Protein AF-Q2RY13-F1 (afdb_monomer)

Sequence (120 aa):
MHTLRFAFPFLLSGLSLTAALPVVAQIPTAAPITEAARRFGLSADLIRAVLRLESGGDPQARSPKGALGLMQIMPETWTDLRRRHALGDDPFDPRDSILAGAAYLRELLDHYGSPGFLAA

Structure (mmCIF, N/CA/C/O backbone):
data_AF-Q2RY13-F1
#
_entry.id   AF-Q2RY13-F1
#
loop_
_atom_site.group_PDB
_atom_site.id
_atom_site.type_symbol
_atom_site.label_atom_id
_atom_site.label_alt_id
_atom_site.label_comp_id
_atom_site.label_asym_id
_atom_site.label_entity_id
_atom_site.label_seq_id
_atom_site.pdbx_PDB_ins_code
_atom_site.Cartn_x
_atom_site.Cartn_y
_atom_site.Cartn_z
_atom_site.occupancy
_atom_site.B_iso_or_equiv
_atom_site.auth_seq_id
_atom_site.auth_comp_id
_atom_site.auth_asym_id
_atom_site.auth_atom_id
_atom_site.pdbx_PDB_model_num
ATOM 1 N N . MET A 1 1 ? -15.987 -8.084 28.243 1.00 36.81 1 MET A N 1
ATOM 2 C CA . MET A 1 1 ? -16.721 -7.766 27.000 1.00 36.81 1 MET A CA 1
ATOM 3 C C . MET A 1 1 ? -16.579 -6.271 26.761 1.00 36.81 1 MET A C 1
ATOM 5 O O . MET A 1 1 ? -17.234 -5.492 27.438 1.00 36.81 1 MET A O 1
ATOM 9 N N . HIS A 1 2 ? -15.586 -5.863 25.968 1.00 35.47 2 HIS A N 1
ATOM 10 C CA . HIS A 1 2 ? -15.250 -4.451 25.760 1.00 35.47 2 HIS A CA 1
ATOM 11 C C . HIS A 1 2 ? -16.036 -3.888 24.576 1.00 35.47 2 HIS A C 1
ATOM 13 O O . HIS A 1 2 ? -15.873 -4.313 23.439 1.00 35.47 2 HIS A O 1
ATOM 19 N N . THR A 1 3 ? -16.899 -2.933 24.893 1.00 41.62 3 THR A N 1
ATOM 20 C CA . THR A 1 3 ? -17.618 -2.041 23.986 1.00 41.62 3 THR A CA 1
ATOM 21 C C . THR A 1 3 ? -16.649 -1.033 23.361 1.00 41.62 3 THR A C 1
ATOM 23 O O . THR A 1 3 ? -16.119 -0.189 24.086 1.00 41.62 3 THR A O 1
ATOM 26 N N . LEU A 1 4 ? -16.436 -1.068 22.040 1.00 38.66 4 LEU A N 1
ATOM 27 C CA . LEU A 1 4 ? -15.805 0.048 21.326 1.00 38.66 4 LEU A CA 1
ATOM 28 C C . LEU A 1 4 ? -16.854 1.140 21.085 1.00 38.66 4 LEU A C 1
ATOM 30 O O . LEU A 1 4 ? -17.786 0.973 20.302 1.00 38.66 4 LEU A O 1
ATOM 34 N N . ARG A 1 5 ? -16.696 2.259 21.795 1.00 40.00 5 ARG A N 1
ATOM 35 C CA . ARG A 1 5 ? -17.392 3.524 21.545 1.00 40.00 5 ARG A CA 1
ATOM 36 C C . ARG A 1 5 ? -16.541 4.334 20.570 1.00 40.00 5 ARG A C 1
ATOM 38 O O . ARG A 1 5 ? -15.473 4.803 20.949 1.00 40.00 5 ARG A O 1
ATOM 45 N N . PHE A 1 6 ? -17.031 4.519 19.348 1.00 46.94 6 PHE A N 1
ATOM 46 C CA . PHE A 1 6 ? -16.620 5.632 18.496 1.00 46.94 6 PHE A CA 1
ATOM 47 C C . PHE A 1 6 ? -17.263 6.912 19.038 1.00 46.94 6 PHE A C 1
ATOM 49 O O . PHE A 1 6 ? -18.485 7.019 19.121 1.00 46.94 6 PHE A O 1
ATOM 56 N N . ALA A 1 7 ? -16.427 7.842 19.489 1.00 39.09 7 ALA A N 1
ATOM 57 C CA . ALA A 1 7 ? -16.782 9.172 19.980 1.00 39.09 7 ALA A CA 1
ATOM 58 C C . ALA A 1 7 ? -15.445 9.955 20.063 1.00 39.09 7 ALA A C 1
ATOM 60 O O . ALA A 1 7 ? -14.455 9.375 20.490 1.00 39.09 7 ALA A O 1
ATOM 61 N N . PHE A 1 8 ? -15.263 11.210 19.661 1.00 39.69 8 PHE A N 1
ATOM 62 C CA . PHE A 1 8 ? -16.162 12.354 19.546 1.00 39.69 8 PHE A CA 1
ATOM 63 C C . PHE A 1 8 ? -15.708 13.273 18.376 1.00 39.69 8 PHE A C 1
ATOM 65 O O . PHE A 1 8 ? -14.586 13.144 17.883 1.00 39.69 8 PHE A O 1
ATOM 72 N N . PRO A 1 9 ? -16.578 14.208 17.955 1.00 54.16 9 PRO A N 1
ATOM 73 C CA . PRO A 1 9 ? -16.415 15.166 16.874 1.00 54.16 9 PRO A CA 1
ATOM 74 C C . PRO A 1 9 ? -15.606 16.394 17.314 1.00 54.16 9 PRO A C 1
ATOM 76 O O . PRO A 1 9 ? -15.509 16.703 18.502 1.00 54.16 9 PRO A O 1
ATOM 79 N N . PHE A 1 10 ? -15.085 17.147 16.346 1.00 43.31 10 PHE A N 1
ATOM 80 C CA . PHE A 1 10 ? -14.560 18.486 16.593 1.00 43.31 10 PHE A CA 1
ATOM 81 C C . PHE A 1 10 ? -15.482 19.519 15.949 1.00 43.31 10 PHE A C 1
ATOM 83 O O . PHE A 1 10 ? -15.685 19.535 14.737 1.00 43.31 10 PHE A O 1
ATOM 90 N N . LEU A 1 11 ? -16.070 20.353 16.800 1.00 51.69 11 LEU A N 1
ATOM 91 C CA . LEU A 1 11 ? -16.852 21.531 16.452 1.00 51.69 11 LEU A CA 1
ATOM 92 C C . LEU A 1 11 ? -15.864 22.701 16.403 1.00 51.69 11 LEU A C 1
ATOM 94 O O . LEU A 1 11 ? -15.268 23.021 17.428 1.00 51.69 11 LEU A O 1
ATOM 98 N N . LEU A 1 12 ? -15.685 23.344 15.248 1.00 44.22 12 LEU A N 1
ATOM 99 C CA . LEU A 1 12 ? -15.089 24.678 15.187 1.00 44.22 12 LEU A CA 1
ATOM 100 C C . LEU A 1 12 ? -15.790 25.537 14.138 1.00 44.22 12 LEU A C 1
ATOM 102 O O . LEU A 1 12 ? -15.919 25.189 12.967 1.00 44.22 12 LEU A O 1
ATOM 106 N N . SER A 1 13 ? -16.245 26.670 14.647 1.00 42.78 13 SER A N 1
ATOM 107 C CA . SER A 1 13 ? -16.849 27.811 13.993 1.00 42.78 13 SER A CA 1
ATOM 108 C C . SER A 1 13 ? -16.013 28.380 12.844 1.00 42.78 13 SER A C 1
ATOM 110 O O . SER A 1 13 ? -14.792 28.449 12.927 1.00 42.78 13 SER A O 1
ATOM 112 N N . GLY A 1 14 ? -16.729 28.865 11.826 1.00 59.12 14 GLY A N 1
ATOM 113 C CA . GLY A 1 14 ? -16.391 29.985 10.944 1.00 59.12 14 GLY A CA 1
ATOM 114 C C . GLY A 1 14 ? -14.917 30.276 10.663 1.00 59.12 14 GLY A C 1
ATOM 115 O O . GLY A 1 14 ? -14.297 31.069 11.363 1.00 59.12 14 GLY A O 1
ATOM 116 N N . LEU A 1 15 ? -14.428 29.780 9.529 1.00 45.72 15 LEU A N 1
ATOM 117 C CA . LEU A 1 15 ? -13.368 30.433 8.771 1.00 45.72 15 LEU A CA 1
ATOM 118 C C . LEU A 1 15 ? -13.680 30.215 7.288 1.00 45.72 15 LEU A C 1
ATOM 120 O O . LEU A 1 15 ? -13.653 29.084 6.805 1.00 45.72 15 LEU A O 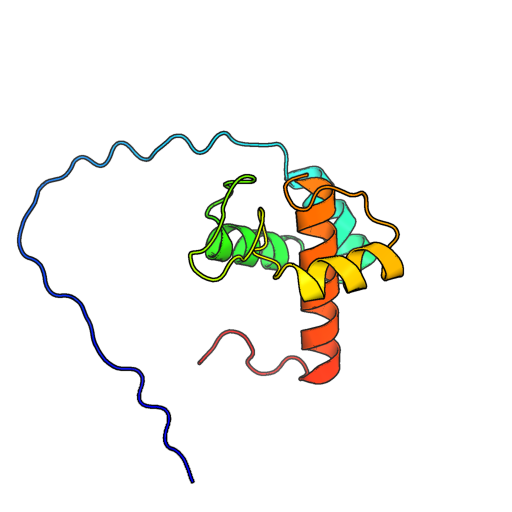1
ATOM 124 N N . SER A 1 16 ? -14.016 31.285 6.566 1.00 56.69 16 SER A N 1
ATOM 125 C CA . SER A 1 16 ? -14.020 31.255 5.103 1.00 56.69 16 SER A CA 1
ATOM 126 C C . SER A 1 16 ? -12.580 31.063 4.650 1.00 56.69 16 SER A C 1
ATOM 128 O O . SER A 1 16 ? -11.828 32.024 4.514 1.00 56.69 16 SER A O 1
ATOM 130 N N . LEU A 1 17 ? -12.180 29.809 4.470 1.00 49.84 17 LEU A N 1
ATOM 131 C CA . LEU A 1 17 ? -10.918 29.460 3.855 1.00 49.84 17 LEU A CA 1
ATOM 132 C C . LEU A 1 17 ? -11.237 29.086 2.414 1.00 49.84 17 LEU A C 1
ATOM 134 O O . LEU A 1 17 ? -11.782 28.016 2.145 1.00 49.84 17 LEU A O 1
ATOM 138 N N . THR A 1 18 ? -10.901 29.969 1.477 1.00 55.25 18 THR A N 1
ATOM 139 C CA . THR A 1 18 ? -10.679 29.552 0.094 1.00 55.25 18 THR A CA 1
ATOM 140 C C . THR A 1 18 ? -9.478 28.612 0.136 1.00 55.25 18 THR A C 1
ATOM 142 O O . THR A 1 18 ? -8.335 29.038 -0.006 1.00 55.25 18 THR A O 1
ATOM 145 N N . ALA A 1 19 ? -9.720 27.342 0.458 1.00 53.12 19 ALA A N 1
ATOM 146 C CA . ALA A 1 19 ? -8.707 26.312 0.418 1.00 53.12 19 ALA A CA 1
ATOM 147 C C . ALA A 1 19 ? -8.336 26.153 -1.055 1.00 53.12 19 ALA A C 1
ATOM 149 O O . ALA A 1 19 ? -9.043 25.501 -1.823 1.00 53.12 19 ALA A O 1
ATOM 150 N N . ALA A 1 20 ? -7.250 26.806 -1.467 1.00 50.41 20 ALA A N 1
ATOM 151 C CA . ALA A 1 20 ? -6.525 26.393 -2.649 1.00 50.41 20 ALA A CA 1
ATOM 152 C C . ALA A 1 20 ? -6.141 24.936 -2.387 1.00 50.41 20 ALA A C 1
ATOM 154 O O . ALA A 1 20 ? -5.258 24.666 -1.571 1.00 50.41 20 ALA A O 1
ATOM 155 N N . LEU A 1 21 ? -6.899 24.005 -2.973 1.00 52.81 21 LEU A N 1
ATOM 156 C CA . LEU A 1 21 ? -6.605 22.585 -2.870 1.00 52.81 21 LEU A CA 1
ATOM 157 C C . LEU A 1 21 ? -5.139 22.433 -3.277 1.00 52.81 21 LEU A C 1
ATOM 159 O O . LEU A 1 21 ? -4.787 22.904 -4.366 1.00 52.81 21 LEU A O 1
ATOM 163 N N . PRO A 1 22 ? -4.268 21.859 -2.428 1.00 49.09 22 PRO A N 1
ATOM 164 C CA . PRO A 1 22 ? -2.914 21.592 -2.860 1.00 49.09 22 PRO A CA 1
ATOM 165 C C . PRO A 1 22 ? -3.042 20.752 -4.126 1.00 49.09 22 PRO A C 1
ATOM 167 O O . PRO A 1 22 ? -3.750 19.742 -4.140 1.00 49.09 22 PRO A O 1
ATOM 170 N N . VAL A 1 23 ? -2.426 21.214 -5.213 1.00 50.19 23 VAL A N 1
ATOM 171 C CA . VAL A 1 23 ? -2.223 20.392 -6.401 1.00 50.19 23 VAL A CA 1
ATOM 172 C C . VAL A 1 23 ? -1.329 19.255 -5.927 1.00 50.19 23 VAL A C 1
ATOM 174 O O . VAL A 1 23 ? -0.108 19.382 -5.899 1.00 50.19 23 VAL A O 1
ATOM 177 N N . VAL A 1 24 ? -1.950 18.178 -5.440 1.00 55.56 24 VAL A N 1
ATOM 178 C CA . VAL A 1 24 ? -1.273 16.922 -5.144 1.00 55.56 24 VAL A CA 1
ATOM 179 C C . VAL A 1 24 ? -0.602 16.557 -6.453 1.00 55.56 24 VAL A C 1
ATOM 181 O O . VAL A 1 24 ? -1.292 16.384 -7.461 1.00 55.56 24 VAL A O 1
ATOM 184 N N . ALA A 1 25 ? 0.731 16.559 -6.473 1.00 53.97 25 ALA A N 1
ATOM 185 C CA . ALA A 1 25 ? 1.492 16.206 -7.657 1.00 53.97 25 ALA A CA 1
ATOM 186 C C . ALA A 1 25 ? 0.933 14.877 -8.184 1.00 53.97 25 ALA A C 1
ATOM 188 O O . ALA A 1 25 ? 1.012 13.855 -7.504 1.00 53.97 25 ALA A O 1
ATOM 189 N N . GLN A 1 26 ? 0.279 14.907 -9.349 1.00 59.00 26 GLN A N 1
ATOM 190 C CA . GLN A 1 26 ? -0.358 13.728 -9.929 1.00 59.00 26 GLN A CA 1
ATOM 191 C C . GLN A 1 26 ? 0.731 12.791 -10.435 1.00 59.00 26 GLN A C 1
ATOM 193 O O . GLN A 1 26 ? 1.117 12.807 -11.600 1.00 59.00 26 GLN A O 1
ATOM 198 N N . ILE A 1 27 ? 1.254 11.981 -9.526 1.00 75.50 27 ILE A N 1
ATOM 199 C CA . ILE A 1 27 ? 2.198 10.929 -9.859 1.00 75.50 27 ILE A CA 1
ATOM 200 C C . ILE A 1 27 ? 1.450 9.850 -10.643 1.00 75.50 27 ILE A C 1
ATOM 202 O O . ILE A 1 27 ? 0.302 9.527 -10.310 1.00 75.50 27 ILE A O 1
ATOM 206 N N . PRO A 1 28 ? 2.063 9.294 -11.703 1.00 85.94 28 PRO A N 1
ATOM 207 C CA . PRO A 1 28 ? 1.417 8.315 -12.567 1.00 85.94 28 PRO A CA 1
ATOM 208 C C . PRO A 1 28 ? 1.195 6.979 -11.837 1.00 85.94 28 PRO A C 1
ATOM 210 O O . PRO A 1 28 ? 1.980 6.043 -11.941 1.00 85.94 28 PRO A O 1
ATOM 213 N N . THR A 1 29 ? 0.079 6.870 -11.116 1.00 92.75 29 THR A N 1
ATOM 214 C CA . THR A 1 29 ? -0.318 5.668 -10.359 1.00 92.75 29 THR A CA 1
ATOM 215 C C . THR A 1 29 ? -1.165 4.692 -11.174 1.00 92.75 29 THR A C 1
ATOM 217 O O . THR A 1 29 ? -1.342 3.545 -10.774 1.00 92.75 29 THR A O 1
ATOM 220 N N . ALA A 1 30 ? -1.670 5.097 -12.343 1.00 95.88 30 ALA A N 1
ATOM 221 C CA . ALA A 1 30 ? -2.591 4.285 -13.142 1.00 95.88 30 ALA A CA 1
ATOM 222 C C . ALA A 1 30 ? -1.991 2.938 -13.591 1.00 95.88 30 ALA A C 1
ATOM 224 O O . ALA A 1 30 ? -2.658 1.905 -13.491 1.00 95.88 30 ALA A O 1
ATOM 225 N N . ALA A 1 31 ? -0.737 2.938 -14.055 1.00 97.50 31 ALA A N 1
ATOM 226 C CA . ALA A 1 31 ? -0.051 1.716 -14.470 1.00 97.50 31 ALA A CA 1
ATOM 227 C C . ALA A 1 31 ? 0.212 0.771 -13.277 1.00 97.50 31 ALA A C 1
ATOM 229 O O . ALA A 1 31 ? -0.228 -0.378 -13.355 1.00 97.50 31 ALA A O 1
ATOM 230 N N . PRO A 1 32 ? 0.785 1.235 -12.144 1.00 98.25 32 PRO A N 1
ATOM 231 C CA . PRO A 1 32 ? 0.875 0.431 -10.925 1.00 98.25 32 PRO A CA 1
ATOM 232 C C . PRO A 1 32 ? -0.456 -0.129 -10.415 1.00 98.25 32 PRO A C 1
ATOM 234 O O . PRO A 1 32 ? -0.528 -1.299 -10.051 1.00 98.25 32 PRO A O 1
ATOM 237 N N . ILE A 1 33 ? -1.529 0.671 -10.418 1.00 98.50 33 ILE A N 1
ATOM 238 C CA . ILE A 1 33 ? -2.863 0.215 -9.996 1.00 98.50 33 ILE A CA 1
ATOM 239 C C . ILE A 1 33 ? -3.352 -0.915 -10.903 1.00 98.50 33 ILE A C 1
ATOM 241 O O . ILE A 1 33 ? -3.869 -1.916 -10.416 1.00 98.50 33 ILE A O 1
ATOM 245 N N . THR A 1 34 ? -3.178 -0.772 -12.217 1.00 98.50 34 THR A N 1
ATOM 246 C CA . THR A 1 34 ? -3.575 -1.800 -13.190 1.00 98.50 34 THR A CA 1
ATOM 247 C C . THR A 1 34 ? -2.765 -3.081 -13.001 1.00 98.50 34 THR A C 1
ATOM 249 O O . THR A 1 34 ? -3.316 -4.183 -13.036 1.00 98.50 34 THR A O 1
ATOM 252 N N . GLU A 1 35 ? -1.460 -2.948 -12.760 1.00 98.50 35 GLU A N 1
ATOM 253 C CA . GLU A 1 35 ? -0.579 -4.073 -12.462 1.00 98.50 35 GLU A CA 1
ATOM 254 C C . GLU A 1 35 ? -1.025 -4.813 -11.195 1.00 98.50 35 GLU A C 1
ATOM 256 O O . GLU A 1 35 ? -1.206 -6.033 -11.224 1.00 98.50 35 GLU A O 1
ATOM 261 N N . ALA A 1 36 ? -1.246 -4.077 -10.108 1.00 98.56 36 ALA A N 1
ATOM 262 C CA . ALA A 1 36 ? -1.660 -4.613 -8.821 1.00 98.56 36 ALA A CA 1
ATOM 263 C C . ALA A 1 36 ? -3.039 -5.285 -8.886 1.00 98.56 36 ALA A C 1
ATOM 265 O O . ALA A 1 36 ? -3.197 -6.410 -8.413 1.00 98.56 36 ALA A O 1
ATOM 266 N N . ALA A 1 37 ? -4.010 -4.645 -9.546 1.00 98.44 37 ALA A N 1
ATOM 267 C CA . ALA A 1 37 ? -5.344 -5.193 -9.781 1.00 98.44 37 ALA A CA 1
ATOM 268 C C . ALA A 1 37 ? -5.273 -6.569 -10.459 1.00 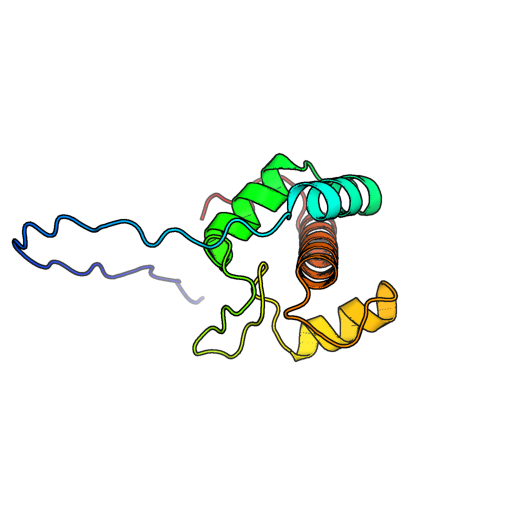98.44 37 ALA A C 1
ATOM 270 O O . ALA A 1 37 ? -5.846 -7.544 -9.969 1.00 98.44 37 ALA A O 1
ATOM 271 N N . ARG A 1 38 ? -4.494 -6.671 -11.544 1.00 98.56 38 ARG A N 1
ATOM 272 C CA . ARG A 1 38 ? -4.288 -7.929 -12.271 1.00 98.56 38 ARG A CA 1
ATOM 273 C C . ARG A 1 38 ? -3.565 -8.972 -11.421 1.00 98.56 38 ARG A C 1
ATOM 275 O O . ARG A 1 38 ? -3.931 -10.141 -11.460 1.00 98.56 38 ARG A O 1
ATOM 282 N N . ARG A 1 39 ? -2.523 -8.567 -10.689 1.00 98.38 39 ARG A N 1
ATOM 283 C CA . ARG A 1 39 ? -1.671 -9.482 -9.916 1.00 98.38 39 ARG A CA 1
ATOM 284 C C . ARG A 1 39 ? -2.405 -10.111 -8.733 1.00 98.38 39 ARG A C 1
ATOM 286 O O . ARG A 1 39 ? -2.161 -11.277 -8.443 1.00 98.38 39 ARG A O 1
ATOM 293 N N . PHE A 1 40 ? -3.280 -9.357 -8.071 1.00 97.69 40 PHE A N 1
ATOM 294 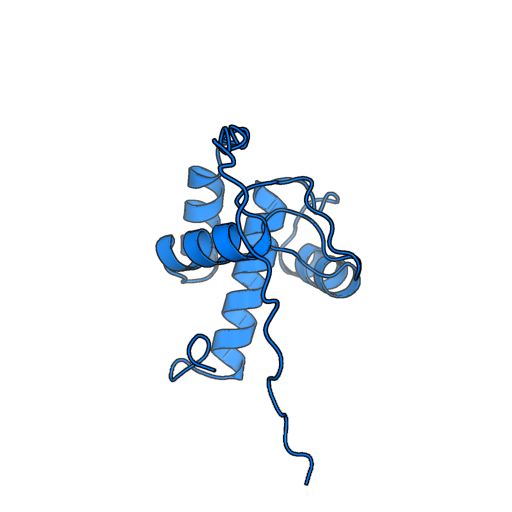C CA . PHE A 1 40 ? -3.930 -9.774 -6.824 1.00 97.69 40 PHE A CA 1
ATOM 295 C C . PHE A 1 40 ? -5.437 -10.029 -6.960 1.00 97.69 40 PHE A C 1
ATOM 297 O O . PHE A 1 40 ? -6.103 -10.307 -5.965 1.00 97.69 40 PHE A O 1
ATOM 304 N N . GLY A 1 41 ? -5.986 -9.952 -8.178 1.00 97.00 41 GLY A N 1
ATOM 305 C CA . GLY A 1 41 ? -7.404 -10.221 -8.432 1.00 97.00 41 GLY A CA 1
ATOM 306 C C . GLY A 1 41 ? -8.334 -9.221 -7.741 1.00 97.00 41 GLY A C 1
ATOM 307 O O . GLY A 1 41 ? -9.375 -9.607 -7.213 1.00 97.00 41 GLY A O 1
ATOM 308 N N . LEU A 1 42 ? -7.939 -7.946 -7.708 1.00 96.62 42 LEU A N 1
ATOM 309 C CA . LEU A 1 42 ? -8.706 -6.850 -7.111 1.00 96.62 42 LEU A CA 1
ATOM 310 C C . LEU A 1 42 ? -9.206 -5.896 -8.197 1.00 96.62 42 LEU A C 1
ATOM 312 O O . LEU A 1 42 ? -8.599 -5.782 -9.262 1.00 96.62 42 LEU A O 1
ATOM 316 N N . SER A 1 43 ? -10.285 -5.160 -7.928 1.00 97.12 43 SER A N 1
ATOM 317 C CA . SER A 1 43 ? -10.697 -4.088 -8.835 1.00 97.12 43 SER A CA 1
ATOM 318 C C . SER A 1 43 ? -9.744 -2.892 -8.719 1.00 97.12 43 SER A C 1
ATOM 320 O O . SER A 1 43 ? -9.345 -2.486 -7.625 1.00 97.12 43 SER A O 1
ATOM 322 N N . ALA A 1 44 ? -9.395 -2.289 -9.857 1.00 97.62 44 ALA A N 1
ATOM 323 C CA . ALA A 1 44 ? -8.582 -1.071 -9.888 1.00 97.62 44 ALA A CA 1
ATOM 324 C C . ALA A 1 44 ? -9.249 0.090 -9.126 1.00 97.62 44 ALA A C 1
ATOM 326 O O . ALA A 1 44 ? -8.564 0.920 -8.526 1.00 97.62 44 ALA A O 1
ATOM 327 N N . ASP A 1 45 ? -10.583 0.135 -9.128 1.00 96.50 45 ASP A N 1
ATOM 328 C CA . ASP A 1 45 ? -11.358 1.156 -8.424 1.00 96.50 45 ASP A CA 1
ATOM 329 C C . ASP A 1 45 ? -11.245 1.026 -6.907 1.00 96.50 45 ASP A C 1
ATOM 331 O O . ASP A 1 45 ? -11.078 2.044 -6.236 1.00 96.50 45 ASP A O 1
ATOM 335 N N . LEU A 1 46 ? -11.238 -0.201 -6.371 1.00 96.56 46 LEU A N 1
ATOM 336 C CA . LEU A 1 46 ? -11.006 -0.441 -4.947 1.00 96.56 46 LEU A CA 1
ATOM 337 C C . LEU A 1 46 ? -9.617 0.051 -4.531 1.00 96.56 46 LEU A C 1
ATOM 339 O O . LEU A 1 46 ? -9.499 0.813 -3.576 1.00 96.56 46 LEU A O 1
ATOM 343 N N . ILE A 1 47 ? -8.574 -0.330 -5.274 1.00 97.62 47 ILE A N 1
ATOM 344 C CA . ILE A 1 47 ? -7.196 0.090 -4.976 1.00 97.62 47 ILE A CA 1
ATOM 345 C C . ILE A 1 47 ? -7.091 1.620 -5.005 1.00 97.62 47 ILE A C 1
ATOM 347 O O . ILE A 1 47 ? -6.506 2.223 -4.107 1.00 97.62 47 ILE A O 1
ATOM 351 N N . ARG A 1 48 ? -7.701 2.269 -6.006 1.00 97.44 48 ARG A N 1
ATOM 352 C CA . ARG A 1 48 ? -7.708 3.733 -6.118 1.00 97.44 48 ARG A CA 1
ATOM 353 C C . ARG A 1 48 ? -8.460 4.401 -4.968 1.00 97.44 48 ARG A C 1
ATOM 355 O O . ARG A 1 48 ? -8.028 5.459 -4.514 1.00 97.44 48 ARG A O 1
ATOM 362 N N . ALA A 1 49 ? -9.577 3.824 -4.529 1.00 96.38 49 ALA A N 1
ATOM 363 C CA . ALA A 1 49 ? -10.351 4.337 -3.406 1.00 96.38 49 ALA A CA 1
ATOM 364 C C . ALA A 1 49 ? -9.546 4.266 -2.102 1.00 96.38 49 ALA A C 1
ATOM 366 O O . ALA A 1 49 ? -9.446 5.274 -1.407 1.00 96.38 49 ALA A O 1
ATOM 367 N N . VAL A 1 50 ? -8.904 3.125 -1.826 1.00 96.88 5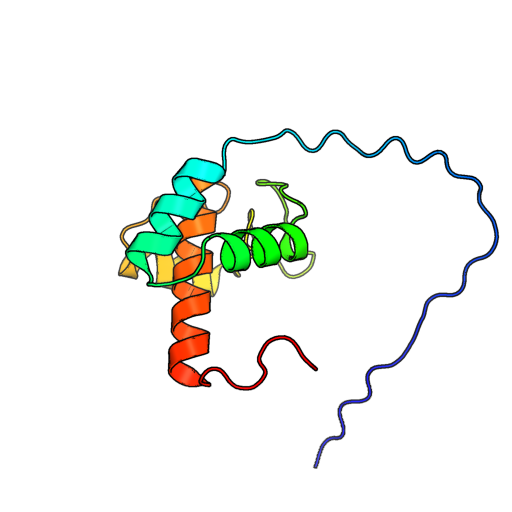0 VAL A N 1
ATOM 368 C CA . VAL A 1 50 ? -8.046 2.954 -0.643 1.00 96.88 50 VAL A CA 1
ATOM 369 C C . VAL A 1 50 ? -6.853 3.905 -0.694 1.00 96.88 50 VAL A C 1
ATOM 371 O O . VAL A 1 50 ? -6.653 4.655 0.245 1.00 96.88 50 VAL A O 1
ATOM 374 N N . LEU A 1 51 ? -6.121 3.985 -1.809 1.00 96.94 51 LEU A N 1
ATOM 375 C CA . LEU A 1 51 ? -4.999 4.925 -1.954 1.00 96.94 51 LEU A CA 1
ATOM 376 C C . LEU A 1 51 ? -5.408 6.377 -1.654 1.00 96.94 51 LEU A C 1
ATOM 378 O O . LEU A 1 51 ? -4.695 7.105 -0.963 1.00 96.94 51 LEU A O 1
ATOM 382 N N . ARG A 1 52 ? -6.568 6.815 -2.163 1.00 95.62 52 ARG A N 1
ATOM 383 C CA . ARG A 1 52 ? -7.090 8.162 -1.889 1.00 95.62 52 ARG A CA 1
ATOM 384 C C . ARG A 1 52 ? -7.442 8.356 -0.417 1.00 95.62 52 ARG A C 1
ATOM 386 O O . ARG A 1 52 ? -7.218 9.448 0.092 1.00 95.62 52 ARG A O 1
ATOM 393 N N . LEU A 1 53 ? -7.999 7.336 0.231 1.00 95.44 53 LEU A N 1
ATOM 394 C CA . LEU A 1 53 ? -8.341 7.375 1.650 1.00 95.44 53 LEU A CA 1
ATOM 395 C C . LEU A 1 53 ? -7.090 7.422 2.538 1.00 95.44 53 LEU A C 1
ATOM 397 O O . LEU A 1 53 ? -7.058 8.191 3.491 1.00 95.44 53 LEU A O 1
ATOM 401 N N . GLU A 1 54 ? -6.072 6.630 2.208 1.00 94.75 54 GLU A N 1
ATOM 402 C CA . GLU A 1 54 ? -4.872 6.453 3.028 1.00 94.75 54 GLU A CA 1
ATOM 403 C C . GLU A 1 54 ? -3.920 7.653 2.958 1.00 94.75 54 GLU A C 1
ATOM 405 O O . GLU A 1 54 ? -3.450 8.132 3.988 1.00 94.75 54 GLU A O 1
ATOM 410 N N . SER A 1 55 ? -3.628 8.162 1.755 1.00 96.62 55 SER A N 1
ATOM 411 C CA . SER A 1 55 ? -2.634 9.235 1.587 1.00 96.62 55 SER A CA 1
ATOM 412 C C . SER A 1 55 ? -3.105 10.434 0.769 1.00 96.62 55 SER A C 1
ATOM 414 O O . SER A 1 55 ? -2.348 11.383 0.570 1.00 96.62 55 SER A O 1
ATOM 416 N N . GLY A 1 56 ? -4.320 10.397 0.214 1.00 94.38 56 GLY A N 1
ATOM 417 C CA . GLY A 1 56 ? -4.768 11.415 -0.742 1.00 94.38 56 GLY A CA 1
ATOM 418 C C . GLY A 1 56 ? -3.963 11.438 -2.048 1.00 94.38 56 GLY A C 1
ATOM 419 O O . GLY A 1 56 ? -4.127 12.361 -2.843 1.00 94.38 56 GLY A O 1
ATOM 420 N N . GLY A 1 57 ? -3.116 10.432 -2.295 1.00 94.94 57 GLY A N 1
ATOM 421 C CA . GLY A 1 57 ? -2.200 10.388 -3.435 1.00 94.94 57 GLY A CA 1
ATOM 422 C C . GLY A 1 57 ? -0.807 10.963 -3.168 1.00 94.94 57 GLY A C 1
ATOM 423 O O . GLY A 1 57 ? -0.030 11.076 -4.112 1.00 94.94 57 GLY A O 1
ATOM 424 N N . ASP A 1 58 ? -0.470 11.294 -1.920 1.00 95.50 58 ASP A N 1
ATOM 425 C CA . ASP A 1 58 ? 0.891 11.681 -1.544 1.00 95.50 58 ASP A CA 1
ATOM 426 C C . ASP A 1 58 ? 1.785 10.432 -1.391 1.00 95.50 58 ASP A C 1
ATOM 428 O O . ASP A 1 58 ? 1.536 9.608 -0.503 1.00 95.50 58 ASP A O 1
ATOM 432 N N . PRO A 1 59 ? 2.814 10.238 -2.240 1.00 95.69 59 PRO A N 1
ATOM 433 C CA . PRO A 1 59 ? 3.723 9.100 -2.136 1.00 95.69 59 PRO A CA 1
ATOM 434 C C . PRO A 1 59 ? 4.694 9.214 -0.968 1.00 95.69 59 PRO A C 1
ATOM 436 O O . PRO A 1 59 ? 5.275 8.203 -0.610 1.00 95.69 59 PRO A O 1
ATOM 439 N N . GLN A 1 60 ? 4.901 10.410 -0.406 1.00 96.56 60 GLN A N 1
ATOM 440 C CA . GLN A 1 60 ? 5.825 10.671 0.696 1.00 96.56 60 GLN A CA 1
ATOM 441 C C . GLN A 1 60 ? 5.103 10.682 2.049 1.00 96.56 60 GLN A C 1
ATOM 443 O O . GLN A 1 60 ? 5.722 10.964 3.07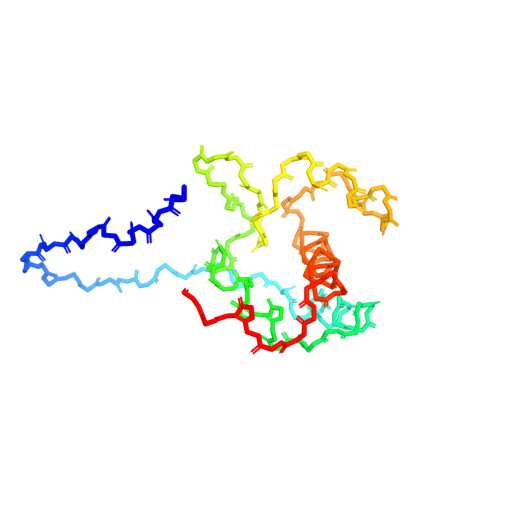8 1.00 96.56 60 GLN A O 1
ATOM 448 N N . ALA A 1 61 ? 3.809 10.348 2.061 1.00 96.25 61 ALA A N 1
ATOM 449 C CA . ALA A 1 61 ? 2.985 10.353 3.255 1.00 96.25 61 ALA A CA 1
ATOM 450 C C . ALA A 1 61 ? 3.576 9.462 4.355 1.00 96.25 61 ALA A C 1
ATOM 452 O O . ALA A 1 61 ? 3.913 8.290 4.144 1.00 96.25 61 ALA A O 1
ATOM 453 N N . ARG A 1 62 ? 3.660 10.026 5.561 1.00 97.94 62 ARG A N 1
ATOM 454 C CA . ARG A 1 62 ? 4.062 9.332 6.785 1.00 97.94 62 ARG A CA 1
ATOM 455 C C . ARG A 1 62 ? 3.053 9.626 7.882 1.00 97.94 62 ARG A C 1
ATOM 457 O O . ARG A 1 62 ? 2.865 10.789 8.239 1.00 97.94 62 ARG A O 1
ATOM 464 N N . SER A 1 63 ? 2.425 8.595 8.438 1.00 96.75 63 SER A N 1
ATOM 465 C CA . SER A 1 63 ? 1.522 8.799 9.573 1.00 96.75 63 SER A CA 1
ATOM 466 C C . SER A 1 63 ? 2.301 9.017 10.878 1.00 96.75 63 SER A C 1
ATOM 468 O O . SER A 1 63 ? 3.441 8.560 11.003 1.00 96.75 63 SER A O 1
ATOM 470 N N . PRO A 1 64 ? 1.685 9.620 11.913 1.00 96.31 64 PRO A N 1
ATOM 471 C CA . PRO A 1 64 ? 2.287 9.721 13.248 1.00 96.31 64 PRO A CA 1
ATOM 472 C C . PRO A 1 64 ? 2.655 8.369 13.876 1.00 96.31 64 PRO A C 1
ATOM 474 O O . PRO A 1 64 ? 3.516 8.307 14.747 1.00 96.31 64 PRO A O 1
ATOM 477 N N . LYS A 1 65 ? 1.998 7.283 13.445 1.00 95.44 65 LYS A N 1
ATOM 478 C CA . LYS A 1 65 ? 2.280 5.911 13.896 1.00 95.44 65 LYS A CA 1
ATOM 479 C C . LYS A 1 65 ? 3.376 5.228 13.072 1.00 95.44 65 LYS A C 1
ATOM 481 O O . LYS A 1 65 ? 3.768 4.118 13.407 1.00 95.44 65 LYS A O 1
ATOM 486 N N . GLY A 1 66 ? 3.869 5.877 12.016 1.00 97.19 66 GLY A N 1
ATOM 487 C CA . GLY A 1 66 ? 4.957 5.375 11.181 1.00 97.19 66 GLY A CA 1
ATOM 488 C C . GLY A 1 66 ? 4.522 4.597 9.940 1.00 97.19 66 GLY A C 1
ATOM 489 O O . GLY A 1 66 ? 5.360 3.928 9.347 1.00 97.19 66 GLY A O 1
ATOM 490 N N . ALA A 1 67 ? 3.255 4.673 9.531 1.00 97.88 67 ALA A N 1
ATOM 491 C CA . ALA A 1 67 ? 2.811 4.110 8.253 1.00 97.88 67 ALA A CA 1
ATOM 492 C C . ALA A 1 67 ? 3.416 4.891 7.073 1.00 97.88 67 ALA A C 1
ATOM 494 O O . ALA A 1 67 ? 3.610 6.103 7.187 1.00 97.88 67 ALA A O 1
ATOM 495 N N . LEU A 1 68 ? 3.736 4.209 5.969 1.00 97.44 68 LEU A N 1
ATOM 496 C CA . LEU A 1 68 ? 4.571 4.746 4.888 1.00 97.44 68 LEU A CA 1
ATOM 497 C C . LEU A 1 68 ? 3.880 4.664 3.517 1.00 97.44 68 LEU A C 1
ATOM 499 O O . LEU A 1 68 ? 3.270 3.649 3.172 1.00 97.44 68 LEU A O 1
ATOM 503 N N . GLY A 1 69 ? 4.054 5.712 2.711 1.00 97.12 69 GLY A N 1
ATOM 504 C CA . GLY A 1 69 ? 3.761 5.711 1.279 1.00 97.12 69 GLY A CA 1
ATOM 505 C C . GLY A 1 69 ? 2.279 5.828 0.916 1.00 97.12 69 GLY A C 1
ATOM 506 O O . GLY A 1 69 ? 1.424 6.132 1.750 1.00 97.12 69 GLY A O 1
ATOM 507 N N . LEU A 1 70 ? 1.971 5.568 -0.358 1.00 97.75 70 LEU A N 1
ATOM 508 C CA . LEU A 1 70 ? 0.636 5.743 -0.945 1.00 97.75 70 LEU A CA 1
ATOM 509 C C . LEU A 1 70 ? -0.454 4.900 -0.283 1.00 97.75 70 LEU A C 1
ATOM 511 O O . LEU A 1 70 ? -1.608 5.314 -0.239 1.00 97.75 70 LEU A O 1
ATOM 515 N N . MET A 1 71 ? -0.103 3.705 0.188 1.00 98.00 71 MET A N 1
ATOM 516 C CA . MET A 1 71 ? -1.056 2.778 0.806 1.00 98.00 71 MET A CA 1
ATOM 517 C C . MET A 1 71 ? -0.832 2.604 2.312 1.00 98.00 71 MET A C 1
ATOM 519 O O . MET A 1 71 ? -1.320 1.633 2.879 1.00 98.00 71 MET A O 1
ATOM 523 N N . GLN A 1 72 ? -0.088 3.527 2.939 1.00 98.25 72 GLN A N 1
ATOM 524 C CA . GLN A 1 72 ? 0.121 3.609 4.391 1.00 98.25 72 GLN A CA 1
ATOM 525 C C . GLN A 1 72 ? 0.434 2.250 5.044 1.00 98.25 72 GLN A C 1
ATOM 527 O O . GLN A 1 72 ? -0.195 1.821 6.011 1.00 98.25 72 GLN A O 1
ATOM 532 N N . ILE A 1 73 ? 1.460 1.569 4.532 1.00 97.94 73 ILE A N 1
ATOM 533 C CA . ILE A 1 73 ? 1.884 0.267 5.055 1.00 97.94 73 ILE A CA 1
ATOM 534 C C . ILE A 1 73 ? 2.807 0.467 6.257 1.00 97.94 73 ILE A C 1
ATOM 536 O O . ILE A 1 73 ? 3.723 1.292 6.224 1.00 97.94 73 ILE A O 1
ATOM 540 N N . MET A 1 74 ? 2.575 -0.292 7.331 1.00 98.25 74 MET A N 1
ATOM 541 C CA . MET A 1 74 ? 3.451 -0.281 8.505 1.00 98.25 74 MET A CA 1
ATOM 542 C C . MET A 1 74 ? 4.818 -0.908 8.176 1.00 98.25 74 MET A C 1
ATOM 544 O O . MET A 1 74 ? 4.866 -1.871 7.408 1.00 98.25 74 MET A O 1
ATOM 548 N N . PRO A 1 75 ? 5.934 -0.440 8.770 1.00 97.81 75 PRO A N 1
ATOM 549 C CA . PRO A 1 75 ? 7.279 -0.897 8.403 1.00 97.81 75 PRO A CA 1
ATOM 550 C C . PRO A 1 75 ? 7.498 -2.409 8.567 1.00 97.81 75 PRO A C 1
ATOM 552 O O . PRO A 1 75 ? 8.143 -3.048 7.734 1.00 97.81 75 PRO A O 1
ATOM 555 N N . GLU A 1 76 ? 6.931 -2.998 9.619 1.00 96.94 76 GLU A N 1
ATOM 556 C CA . GLU A 1 76 ? 6.992 -4.442 9.873 1.00 96.94 76 GLU A CA 1
ATOM 557 C C . GLU A 1 76 ? 6.283 -5.215 8.751 1.00 96.94 76 GLU A C 1
ATOM 559 O O . GLU A 1 76 ? 6.884 -6.068 8.099 1.00 96.94 76 GLU A O 1
ATOM 564 N N . THR A 1 77 ? 5.047 -4.825 8.430 1.00 97.00 77 THR A N 1
ATOM 565 C CA . THR A 1 77 ? 4.256 -5.414 7.340 1.00 97.00 77 THR A CA 1
ATOM 566 C C . THR A 1 77 ? 4.928 -5.237 5.976 1.00 97.00 77 THR A C 1
ATOM 568 O O . THR A 1 77 ? 4.956 -6.173 5.177 1.00 97.00 77 THR A O 1
ATOM 571 N N . TRP A 1 78 ? 5.517 -4.065 5.708 1.00 97.94 78 TRP A N 1
ATOM 572 C CA . TRP A 1 78 ? 6.278 -3.801 4.484 1.00 97.94 78 TRP A CA 1
ATOM 573 C C . TRP A 1 78 ? 7.404 -4.814 4.305 1.00 97.94 78 TRP A C 1
ATOM 575 O O . TRP A 1 78 ? 7.548 -5.394 3.230 1.00 97.94 78 TRP A O 1
ATOM 585 N N . THR A 1 79 ? 8.161 -5.061 5.376 1.00 97.94 79 THR A N 1
ATOM 586 C CA . THR A 1 79 ? 9.306 -5.976 5.379 1.00 97.94 79 THR A CA 1
ATOM 587 C C . THR A 1 79 ? 8.891 -7.394 4.966 1.00 97.94 79 THR A C 1
ATOM 589 O O . THR A 1 79 ? 9.596 -8.052 4.196 1.00 97.94 79 THR A O 1
ATOM 592 N N . ASP A 1 80 ? 7.726 -7.858 5.412 1.00 97.75 80 ASP A N 1
ATOM 593 C CA . ASP A 1 80 ? 7.202 -9.171 5.038 1.00 97.75 80 ASP A CA 1
ATOM 594 C C . ASP A 1 80 ? 6.665 -9.198 3.601 1.00 97.75 80 ASP A C 1
ATOM 596 O O . ASP A 1 80 ? 6.981 -10.113 2.832 1.00 97.75 80 ASP A O 1
ATOM 600 N N . LEU A 1 81 ? 5.880 -8.191 3.213 1.00 97.88 81 LEU A N 1
ATOM 601 C CA . LEU A 1 81 ? 5.275 -8.098 1.881 1.00 97.88 81 LEU A CA 1
ATOM 602 C C . LEU A 1 81 ? 6.329 -8.003 0.782 1.00 97.88 81 LEU A C 1
ATOM 604 O O . LEU A 1 81 ? 6.242 -8.716 -0.219 1.00 97.88 81 LEU A O 1
ATOM 608 N N . ARG A 1 82 ? 7.361 -7.177 0.973 1.00 98.00 82 ARG A N 1
ATOM 609 C CA . ARG A 1 82 ? 8.393 -6.991 -0.047 1.00 98.00 82 ARG A CA 1
ATOM 610 C C . ARG A 1 82 ? 9.172 -8.266 -0.342 1.00 98.00 82 ARG A C 1
ATOM 612 O O . ARG A 1 82 ? 9.491 -8.523 -1.499 1.00 98.00 82 ARG A O 1
ATOM 619 N N . ARG A 1 83 ? 9.416 -9.106 0.672 1.00 97.94 83 ARG A N 1
ATOM 620 C CA . ARG A 1 83 ? 10.075 -10.405 0.481 1.00 97.94 83 ARG A CA 1
ATOM 621 C C . ARG A 1 83 ? 9.163 -11.374 -0.263 1.00 97.94 83 ARG A C 1
ATOM 623 O O . ARG A 1 83 ? 9.602 -12.000 -1.221 1.00 97.94 83 ARG A O 1
ATOM 630 N N . ARG A 1 84 ? 7.893 -11.476 0.142 1.00 97.81 84 ARG A N 1
ATOM 631 C CA . ARG A 1 84 ? 6.926 -12.414 -0.461 1.00 97.81 84 ARG A CA 1
ATOM 632 C C . ARG A 1 84 ? 6.551 -12.057 -1.897 1.00 97.81 84 ARG A C 1
ATOM 634 O O . ARG A 1 84 ? 6.283 -12.948 -2.699 1.00 97.81 84 ARG A O 1
ATOM 641 N N . HIS A 1 85 ? 6.550 -10.770 -2.231 1.00 97.50 85 HIS A N 1
ATOM 642 C CA . HIS A 1 85 ? 6.121 -10.276 -3.539 1.00 97.50 85 HIS A CA 1
ATOM 643 C C . HIS A 1 85 ? 7.257 -9.724 -4.406 1.00 97.50 85 HIS A C 1
ATOM 645 O O . HIS A 1 85 ? 6.965 -9.187 -5.479 1.00 97.50 85 HIS A O 1
ATOM 651 N N . ALA A 1 86 ? 8.515 -9.916 -3.990 1.00 97.19 86 ALA A N 1
ATOM 652 C CA . ALA A 1 86 ? 9.717 -9.470 -4.696 1.00 97.19 86 ALA A CA 1
ATOM 653 C C . ALA A 1 86 ? 9.662 -7.974 -5.067 1.00 97.19 86 ALA A C 1
ATOM 655 O O . ALA A 1 86 ? 9.780 -7.606 -6.235 1.00 97.19 86 ALA A O 1
ATOM 656 N N . LEU A 1 87 ? 9.414 -7.129 -4.063 1.00 97.75 87 LEU A N 1
ATOM 657 C CA . LEU A 1 87 ? 9.384 -5.668 -4.196 1.00 97.75 87 LEU A CA 1
ATOM 658 C C . LEU A 1 87 ? 10.750 -5.060 -3.834 1.00 97.75 87 LEU A C 1
ATOM 660 O O . LEU A 1 87 ? 11.558 -5.691 -3.140 1.00 97.75 87 LEU A O 1
ATOM 664 N N . GLY A 1 88 ? 10.992 -3.830 -4.288 1.00 97.81 88 GLY A N 1
ATOM 665 C CA . GLY A 1 88 ? 12.192 -3.053 -3.995 1.00 97.81 88 GLY A CA 1
ATOM 666 C C . GLY A 1 88 ? 12.321 -2.643 -2.527 1.00 97.81 88 GLY A C 1
ATOM 667 O O . GLY A 1 88 ? 11.566 -3.081 -1.655 1.00 97.81 88 GLY A O 1
ATOM 668 N N . ASP A 1 89 ? 13.342 -1.836 -2.236 1.00 96.94 89 ASP A N 1
ATOM 669 C CA . ASP A 1 89 ? 13.687 -1.409 -0.874 1.00 96.94 89 ASP A CA 1
ATOM 670 C C . ASP A 1 89 ? 12.888 -0.214 -0.358 1.00 96.94 89 ASP A C 1
ATOM 672 O O . ASP A 1 89 ? 12.828 -0.005 0.856 1.00 96.94 89 ASP A O 1
ATOM 676 N N . ASP A 1 90 ? 12.254 0.537 -1.257 1.00 97.31 90 ASP A N 1
ATOM 677 C CA . ASP A 1 90 ? 11.644 1.822 -0.940 1.00 97.31 90 ASP A CA 1
ATOM 678 C C . ASP A 1 90 ? 10.108 1.733 -0.812 1.00 97.31 90 ASP A C 1
ATOM 680 O O . ASP A 1 90 ? 9.420 1.570 -1.820 1.00 97.31 90 ASP A O 1
ATOM 684 N N . PRO A 1 91 ? 9.533 1.884 0.399 1.00 96.31 91 PRO A N 1
ATOM 685 C CA . PRO A 1 91 ? 8.080 1.930 0.588 1.00 96.31 91 PRO A CA 1
ATOM 686 C C . PRO A 1 91 ? 7.421 3.206 0.040 1.00 96.31 91 PRO A C 1
ATOM 688 O O . PRO A 1 91 ? 6.190 3.266 -0.032 1.00 96.31 91 PRO A O 1
ATOM 691 N N . PHE A 1 92 ? 8.211 4.224 -0.319 1.00 97.50 92 PHE A N 1
ATOM 692 C CA . PHE A 1 92 ? 7.747 5.463 -0.946 1.00 97.50 92 PHE A CA 1
ATOM 693 C C . PHE A 1 92 ? 7.772 5.398 -2.476 1.00 97.50 92 PHE A C 1
ATOM 695 O O . PHE A 1 92 ? 7.237 6.304 -3.124 1.00 97.50 92 PHE A O 1
ATOM 702 N N . ASP A 1 93 ? 8.331 4.331 -3.064 1.00 97.81 93 ASP A N 1
ATOM 703 C CA . ASP A 1 93 ? 8.181 4.082 -4.493 1.00 97.81 93 ASP A CA 1
ATOM 704 C C . ASP A 1 93 ? 6.691 3.854 -4.808 1.00 97.81 93 ASP A C 1
ATOM 706 O O . ASP A 1 93 ? 6.058 2.963 -4.225 1.00 97.81 93 ASP A O 1
ATOM 710 N N . PRO A 1 94 ? 6.087 4.641 -5.719 1.00 97.25 94 PRO A N 1
ATOM 711 C CA . PRO A 1 94 ? 4.663 4.542 -6.002 1.00 97.25 94 PRO A CA 1
ATOM 712 C C . PRO A 1 94 ? 4.226 3.144 -6.433 1.00 97.25 94 PRO A C 1
ATOM 714 O O . PRO A 1 94 ? 3.148 2.691 -6.046 1.00 97.25 94 PRO A O 1
ATOM 717 N N . ARG A 1 95 ? 5.041 2.459 -7.243 1.00 98.00 95 ARG A N 1
ATOM 718 C CA . ARG A 1 95 ? 4.687 1.145 -7.767 1.00 98.00 95 ARG A CA 1
ATOM 719 C C . ARG A 1 95 ? 4.704 0.108 -6.657 1.00 98.00 95 ARG A C 1
ATOM 721 O O . ARG A 1 95 ? 3.728 -0.629 -6.506 1.00 98.00 95 ARG A O 1
ATOM 728 N N . ASP A 1 96 ? 5.774 0.069 -5.880 1.00 98.44 96 ASP A N 1
ATOM 729 C CA . ASP A 1 96 ? 5.937 -0.946 -4.851 1.00 98.44 96 ASP A CA 1
ATOM 730 C C . ASP A 1 96 ? 5.010 -0.702 -3.653 1.00 98.44 96 ASP A C 1
ATOM 732 O O . ASP A 1 96 ? 4.441 -1.660 -3.128 1.00 98.44 96 ASP A O 1
ATOM 736 N N . SER A 1 97 ? 4.745 0.559 -3.290 1.00 98.44 97 SER A N 1
ATOM 737 C CA . SER A 1 97 ? 3.730 0.918 -2.288 1.00 98.44 97 SER A CA 1
ATOM 738 C C . SER A 1 97 ? 2.339 0.404 -2.684 1.00 98.44 97 SER A C 1
ATOM 740 O O . SER A 1 97 ? 1.645 -0.219 -1.877 1.00 98.44 97 SER A O 1
ATOM 742 N N . ILE A 1 98 ? 1.952 0.589 -3.955 1.00 98.62 98 ILE A N 1
ATOM 743 C CA . ILE A 1 98 ? 0.663 0.122 -4.487 1.00 98.62 98 ILE A CA 1
ATOM 744 C C . ILE A 1 98 ? 0.594 -1.408 -4.542 1.00 98.62 98 ILE A C 1
ATOM 746 O O . ILE A 1 98 ? -0.422 -1.999 -4.174 1.00 98.62 98 ILE A O 1
ATOM 750 N N . LEU A 1 99 ? 1.666 -2.071 -4.982 1.00 98.75 99 LEU A N 1
ATOM 751 C CA . LEU A 1 99 ? 1.725 -3.533 -5.021 1.00 98.75 99 LEU A CA 1
ATOM 752 C C . LEU A 1 99 ? 1.653 -4.145 -3.618 1.00 98.75 99 LEU A C 1
ATOM 754 O O . LEU A 1 99 ? 0.920 -5.114 -3.424 1.00 98.75 99 LEU A O 1
ATOM 758 N N . ALA A 1 100 ? 2.375 -3.582 -2.647 1.00 98.69 100 ALA A N 1
ATOM 759 C CA . ALA A 1 100 ? 2.340 -4.036 -1.261 1.00 98.69 100 ALA A CA 1
ATOM 760 C C . ALA A 1 100 ? 0.942 -3.867 -0.653 1.00 98.69 100 ALA A C 1
ATOM 762 O O . ALA A 1 100 ? 0.402 -4.816 -0.086 1.00 98.69 100 ALA A O 1
ATOM 763 N N . GLY A 1 101 ? 0.322 -2.694 -0.811 1.00 98.25 101 GLY A N 1
ATOM 764 C CA . GLY A 1 101 ? -1.015 -2.464 -0.270 1.00 98.25 101 GLY A CA 1
ATOM 765 C C . GLY A 1 101 ? -2.090 -3.322 -0.932 1.00 98.25 101 GLY A C 1
ATOM 766 O O . GLY A 1 101 ? -2.951 -3.854 -0.239 1.00 98.25 101 GLY A O 1
ATOM 767 N N . ALA A 1 102 ? -2.016 -3.556 -2.243 1.00 98.56 102 ALA A N 1
ATOM 768 C CA . ALA A 1 102 ? -2.937 -4.467 -2.921 1.00 98.56 102 ALA A CA 1
ATOM 769 C C . ALA A 1 102 ? -2.764 -5.931 -2.479 1.00 98.56 102 ALA A C 1
ATOM 771 O O . ALA A 1 102 ? -3.760 -6.625 -2.278 1.00 98.56 102 ALA A O 1
ATOM 772 N N . ALA A 1 103 ? -1.526 -6.395 -2.284 1.00 98.44 103 ALA A N 1
ATOM 773 C CA . ALA A 1 103 ? -1.265 -7.716 -1.716 1.00 98.44 103 ALA A CA 1
ATOM 774 C C . ALA A 1 103 ? -1.893 -7.856 -0.324 1.00 98.44 103 ALA A C 1
ATOM 776 O O . ALA A 1 103 ? -2.604 -8.821 -0.051 1.00 98.44 103 ALA A O 1
ATOM 777 N N . TYR A 1 104 ? -1.696 -6.850 0.529 1.00 97.62 104 TYR A N 1
ATOM 778 C CA . TYR A 1 104 ? -2.249 -6.848 1.876 1.00 97.62 104 TYR A CA 1
ATOM 779 C C . TYR A 1 104 ? -3.784 -6.821 1.880 1.00 97.62 104 TYR A C 1
ATOM 781 O O . TYR A 1 104 ? -4.416 -7.591 2.598 1.00 97.62 104 TYR A O 1
ATOM 789 N N . LEU A 1 105 ? -4.408 -6.010 1.018 1.00 96.50 105 LEU A N 1
ATOM 790 C CA . LEU A 1 105 ? -5.866 -5.999 0.850 1.00 96.50 105 LEU A CA 1
ATOM 791 C C . LEU A 1 105 ? -6.414 -7.368 0.426 1.00 96.50 105 LEU A C 1
ATOM 793 O O . LEU A 1 105 ? -7.450 -7.793 0.935 1.00 96.50 105 LEU A O 1
ATOM 797 N N . ARG A 1 106 ? -5.730 -8.073 -0.484 1.00 96.44 106 ARG A N 1
ATOM 798 C CA . ARG A 1 106 ? -6.111 -9.434 -0.886 1.00 96.44 106 ARG A CA 1
ATOM 799 C C . ARG A 1 106 ? -6.050 -10.398 0.297 1.00 96.44 106 ARG A C 1
ATOM 801 O O . ARG A 1 106 ? -7.013 -11.123 0.518 1.00 96.44 106 ARG A O 1
ATOM 808 N N . GLU A 1 107 ? -4.988 -10.343 1.098 1.00 94.31 107 GLU A N 1
ATOM 809 C CA . GLU A 1 107 ? -4.848 -11.178 2.300 1.00 94.31 107 GLU A CA 1
ATOM 810 C C . GLU A 1 107 ? -5.976 -10.946 3.307 1.00 94.31 107 GLU A C 1
ATOM 812 O O . GLU A 1 107 ? -6.535 -11.903 3.842 1.00 94.31 107 GLU A O 1
ATOM 817 N N . LEU A 1 108 ? -6.365 -9.687 3.524 1.00 91.69 108 LEU A N 1
ATOM 818 C CA . LEU A 1 108 ? -7.492 -9.355 4.396 1.00 91.69 108 LEU A CA 1
ATOM 819 C C . LEU A 1 108 ? -8.815 -9.901 3.843 1.00 91.69 108 LEU A C 1
ATOM 821 O O . LEU A 1 108 ? -9.606 -10.474 4.593 1.00 91.69 108 LEU A O 1
ATOM 825 N N . LEU A 1 109 ? -9.050 -9.782 2.535 1.00 90.75 109 LEU A N 1
ATOM 826 C CA . LEU A 1 109 ? -10.247 -10.332 1.895 1.00 90.75 109 LEU A CA 1
ATOM 827 C C . LEU A 1 109 ? -10.285 -11.866 1.933 1.00 90.75 109 LEU A C 1
ATOM 829 O O . LEU A 1 109 ? -11.366 -12.436 2.070 1.00 90.75 109 LEU A O 1
ATOM 833 N N . ASP A 1 110 ? -9.136 -12.534 1.820 1.00 90.88 110 ASP A N 1
ATOM 834 C CA . ASP A 1 110 ? -9.034 -13.992 1.961 1.00 90.88 110 ASP A CA 1
ATOM 835 C C . ASP A 1 110 ? -9.318 -14.445 3.394 1.00 90.88 110 ASP A C 1
ATOM 837 O O . ASP A 1 110 ? -9.978 -15.462 3.598 1.00 90.88 110 ASP A O 1
ATOM 841 N N . HIS A 1 111 ? -8.851 -13.686 4.388 1.00 86.88 111 HIS A N 1
ATOM 842 C CA . HIS A 1 111 ? -8.990 -14.053 5.794 1.00 86.88 111 HIS A CA 1
ATOM 843 C C . HIS A 1 111 ? -10.394 -13.783 6.353 1.00 86.88 111 HIS A C 1
ATOM 845 O O . H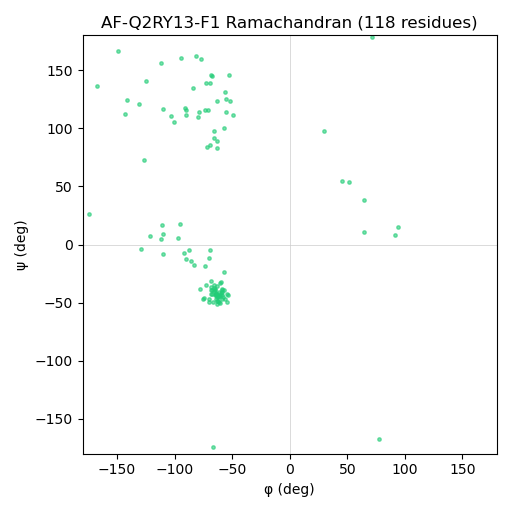IS A 1 111 ? -10.907 -14.575 7.142 1.00 86.88 111 HIS A O 1
ATOM 851 N N . TYR A 1 112 ? -11.023 -12.672 5.955 1.00 81.75 112 TYR A N 1
ATOM 852 C CA . TYR A 1 112 ? -12.286 -12.204 6.539 1.00 81.75 112 TYR A CA 1
ATOM 853 C C . TYR A 1 112 ? -13.502 -12.330 5.602 1.00 81.75 112 TYR A C 1
ATOM 855 O O . TYR A 1 112 ? -14.638 -12.138 6.039 1.00 81.75 112 TYR A O 1
ATOM 863 N N . GLY A 1 113 ? -13.301 -12.683 4.328 1.00 70.94 113 GLY A N 1
ATOM 864 C CA . GLY A 1 113 ? -14.367 -12.735 3.326 1.00 70.94 113 GLY A CA 1
ATOM 865 C C . GLY A 1 113 ? -14.882 -11.351 2.893 1.00 70.94 113 GLY A C 1
ATOM 866 O O . GLY A 1 113 ? -14.446 -10.306 3.369 1.00 70.94 113 GLY A O 1
ATOM 867 N N . SER A 1 114 ? -15.843 -11.337 1.960 1.00 59.25 114 SER A N 1
ATOM 868 C CA . SER A 1 114 ? -16.387 -10.122 1.324 1.00 59.25 114 SER A CA 1
ATOM 869 C C . SER A 1 114 ? -17.693 -9.485 1.891 1.00 59.25 114 SER A C 1
ATOM 871 O O . SER A 1 114 ? -18.278 -8.695 1.146 1.00 59.25 114 SER A O 1
ATOM 873 N N . PRO A 1 115 ? -18.237 -9.717 3.113 1.00 49.28 115 PRO A N 1
ATOM 874 C CA . PRO A 1 115 ? -19.555 -9.134 3.421 1.00 49.28 115 PRO A CA 1
ATOM 875 C C . PRO A 1 115 ? -19.579 -7.691 3.964 1.00 49.28 115 PRO A C 1
ATOM 877 O O . PRO A 1 115 ? -20.659 -7.110 3.982 1.00 49.28 115 PRO A O 1
ATOM 880 N N . GLY A 1 116 ? -18.471 -7.082 4.423 1.00 51.78 116 GLY A N 1
ATOM 881 C CA . GLY A 1 116 ? -18.604 -5.806 5.159 1.00 51.78 116 GLY A CA 1
ATOM 882 C C . GLY A 1 116 ? -17.344 -5.038 5.574 1.00 51.78 116 GLY A C 1
ATOM 883 O O . GLY A 1 116 ? -17.403 -4.279 6.532 1.00 51.78 116 GLY A O 1
ATOM 884 N N . PHE A 1 117 ? -16.209 -5.180 4.884 1.00 51.28 117 PHE A N 1
ATOM 885 C CA . PHE A 1 117 ? -14.938 -4.555 5.304 1.00 51.28 117 PHE A CA 1
ATOM 886 C C . PHE A 1 117 ? -14.889 -3.005 5.188 1.00 51.28 117 PHE A C 1
ATOM 888 O O . PHE A 1 117 ? -13.922 -2.391 5.617 1.00 51.28 117 PHE A O 1
ATOM 895 N N . LEU A 1 118 ? -15.926 -2.351 4.645 1.00 52.22 118 LEU A N 1
ATOM 896 C CA . LEU 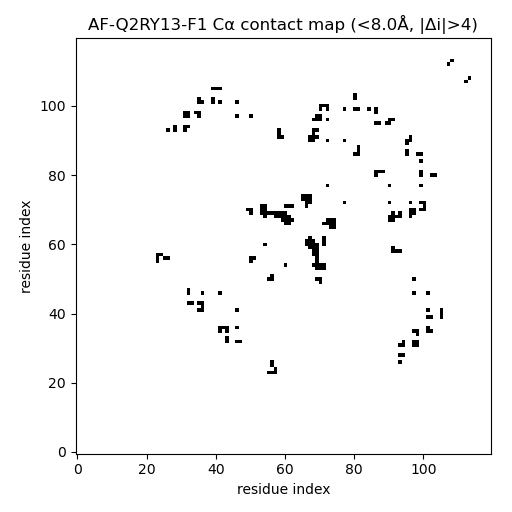A 1 118 ? -15.999 -0.883 4.483 1.00 52.22 118 LEU A CA 1
ATOM 897 C C . LEU A 1 118 ? -17.198 -0.229 5.197 1.00 52.22 118 LEU A C 1
ATOM 899 O O . LEU A 1 118 ? -17.449 0.958 5.003 1.00 52.22 118 LEU A O 1
ATOM 903 N N . ALA A 1 119 ? -17.956 -0.988 5.991 1.00 44.59 119 ALA A N 1
ATOM 904 C CA . ALA A 1 119 ? -19.134 -0.493 6.703 1.00 44.59 119 ALA A CA 1
ATOM 905 C C . ALA A 1 119 ? -19.018 -0.804 8.202 1.00 44.59 119 ALA A C 1
ATOM 907 O O . ALA A 1 119 ? -19.685 -1.705 8.708 1.00 44.59 119 ALA A O 1
ATOM 908 N N . ALA A 1 120 ? -18.144 -0.080 8.899 1.00 40.47 120 ALA A N 1
ATOM 909 C CA . ALA A 1 120 ? -18.097 -0.035 10.359 1.00 40.47 120 ALA A CA 1
ATOM 910 C C . ALA A 1 120 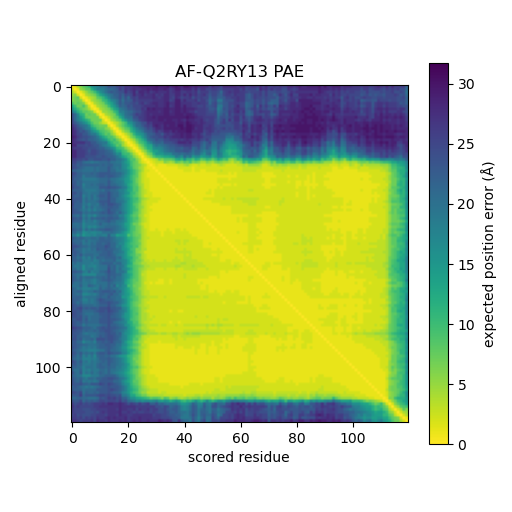? -17.653 1.354 10.824 1.00 40.47 120 ALA A C 1
ATOM 912 O O . ALA A 1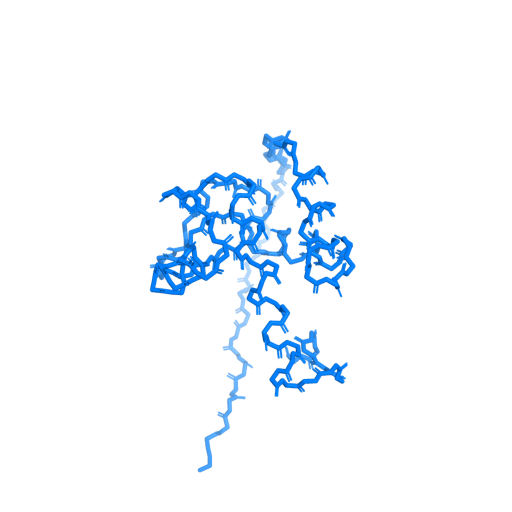 120 ? -16.713 1.898 10.202 1.00 40.47 120 ALA A O 1
#

Organism: Rhodospirillum rubrum (strain ATCC 11170 / ATH 1.1.1 / DSM 467 / LMG 4362 / NCIMB 8255 / S1) (NCBI:txid269796)

InterPro domains:
  IPR008258 Transglycosylase SLT domain 1 [PF01464] (33-114)
  IPR023346 Lysozyme-like domain superfamily [SSF53955] (21-118)

pLDDT: mean 82.92, std 21.94, range [35.47, 98.75]

Secondary structure (DSSP, 8-state):
-----------------------------HHHHHHHHHHHT--HHHHHHHHHHHHTT-TT-B-TT--BTTTTB-HHHHHHHHHHHT--S-TTSHHHHHHHHHHHHHHHHHHH-SS-TT--

Nearest PDB structures (foldseek):
  5ohu-assembly1_A  TM=8.961E-01  e=1.101E-05  Pseudomonas aeruginosa
  6fc4-assembly1_A  TM=8.885E-01  e=1.395E-05  Pseudomonas aeruginosa
  1sly-assembly1_A  TM=8.756E-01  e=1.398E-04  Escherichia coli
  5o1j-assembly1_A  TM=8.965E-01  e=2.523E-04  Neisseria meningitidis MC58
  5o2o-assembly1_A  TM=8.857E-01  e=3.816E-04  Neisseria meningitidis

Radius of gyration: 16.54 Å; Cα contacts (8 Å, |Δi|>4): 131; chains: 1; bounding box: 33×45×42 Å

Solvent-accessible surface area (backbone atoms only — not comparable to full-atom values): 7307 Å² total; per-residue (Å²): 137,87,81,86,76,92,79,84,86,86,89,79,80,90,73,95,67,86,70,77,71,78,78,65,68,84,66,87,50,66,64,35,40,50,51,26,17,66,74,52,76,46,57,49,64,58,54,52,50,48,25,43,72,61,30,67,57,36,35,82,35,66,49,99,90,53,22,32,8,28,41,44,43,40,64,71,58,44,59,54,42,26,67,77,69,73,45,75,92,51,54,50,40,65,49,47,15,41,37,45,39,40,49,52,53,40,53,51,42,71,74,70,48,88,89,56,95,87,72,128

Mean predicted aligned error: 10.61 Å

Foldseek 3Di:
DDDDDDDDDDDDDDDPDPPPPPPQPPDPLPVLLVVLCVVLVHDSVVLVVQLCVQAVNRLQDADPQGQHGSNRHHPVLLVVQCVVVVHDDDCSPSNSVSNSNSNVVSVCCVVPNDDDPPPD